Protein AF-A0A7J0E981-F1 (afdb_monomer_lite)

Foldseek 3Di:
DPPVVVLVVVVVVLLVQCPPPDPVSNLVSLQCLLVSCQVDVVCCLVPPVVSNVVSLLVLCVVPVRNVSSVVSVVSNCVSHPPSCVVVVVSVVVSVVVVDDPPDPDD

pLDDT: mean 93.35, std 9.32, range [51.28, 98.5]

Structure (mmCIF, N/CA/C/O backbone):
data_AF-A0A7J0E981-F1
#
_entry.id   AF-A0A7J0E981-F1
#
loop_
_atom_site.group_PDB
_atom_site.id
_atom_site.type_symbol
_atom_site.label_atom_id
_atom_site.label_alt_id
_atom_site.label_comp_id
_atom_site.label_asym_id
_atom_site.label_entity_id
_atom_site.label_seq_id
_atom_site.pdbx_PDB_ins_code
_atom_site.Cartn_x
_atom_site.Cartn_y
_atom_site.Cartn_z
_atom_site.occupancy
_atom_site.B_iso_or_equiv
_atom_site.auth_seq_id
_atom_site.auth_comp_id
_atom_site.auth_asym_id
_atom_site.auth_atom_id
_atom_site.pdbx_PDB_model_num
ATOM 1 N N . MET A 1 1 ? 8.311 2.972 -27.719 1.00 51.28 1 MET A N 1
ATOM 2 C CA . MET A 1 1 ? 8.526 3.293 -26.289 1.00 51.28 1 MET A CA 1
ATOM 3 C C . MET A 1 1 ? 8.815 1.990 -25.566 1.00 51.28 1 MET A C 1
ATOM 5 O O . MET A 1 1 ? 8.023 1.071 -25.719 1.00 51.28 1 MET A O 1
ATOM 9 N N . SER A 1 2 ? 9.948 1.875 -24.866 1.00 65.31 2 SER A N 1
ATOM 10 C CA . SER A 1 2 ? 10.271 0.673 -24.077 1.00 65.31 2 SER A CA 1
ATOM 11 C C . SER A 1 2 ? 9.187 0.428 -23.017 1.00 65.31 2 SER A C 1
ATOM 13 O O . SER A 1 2 ? 8.684 1.392 -22.435 1.00 65.31 2 SER A O 1
ATOM 15 N N . HIS A 1 3 ? 8.832 -0.838 -22.768 1.00 65.12 3 HIS A N 1
ATOM 16 C CA . HIS A 1 3 ? 7.862 -1.250 -21.741 1.00 65.12 3 HIS A CA 1
ATOM 17 C C . HIS A 1 3 ? 8.161 -0.637 -20.358 1.00 65.12 3 HIS A C 1
ATOM 19 O O . HIS A 1 3 ? 7.235 -0.315 -19.614 1.00 65.12 3 HIS A O 1
ATOM 25 N N . ASP A 1 4 ? 9.436 -0.378 -20.057 1.00 77.75 4 ASP A N 1
ATOM 26 C CA . ASP A 1 4 ? 9.876 0.259 -18.812 1.00 77.75 4 ASP A CA 1
ATOM 27 C C . ASP A 1 4 ? 9.385 1.701 -18.648 1.00 77.75 4 ASP A C 1
ATOM 29 O O . ASP A 1 4 ? 8.972 2.094 -17.558 1.00 77.75 4 ASP A O 1
ATOM 33 N N . ALA A 1 5 ? 9.388 2.495 -19.723 1.00 88.75 5 ALA A N 1
ATOM 34 C CA . ALA A 1 5 ? 8.981 3.898 -19.653 1.00 88.75 5 ALA A CA 1
ATOM 35 C C . ALA A 1 5 ? 7.486 4.028 -19.340 1.00 88.75 5 ALA A C 1
ATOM 37 O O . ALA A 1 5 ? 7.082 4.891 -18.563 1.00 88.75 5 ALA A O 1
ATOM 38 N N . ARG A 1 6 ? 6.668 3.131 -19.910 1.00 91.56 6 ARG A N 1
ATOM 39 C CA . ARG A 1 6 ? 5.226 3.111 -19.653 1.00 91.56 6 ARG A CA 1
ATOM 40 C C . ARG A 1 6 ? 4.914 2.659 -18.231 1.00 91.56 6 ARG A C 1
ATOM 42 O O . ARG A 1 6 ? 4.022 3.223 -17.609 1.00 91.56 6 ARG A O 1
ATOM 49 N N . TYR A 1 7 ? 5.639 1.665 -17.717 1.00 94.50 7 TYR A N 1
ATOM 50 C CA . TYR A 1 7 ? 5.480 1.236 -16.331 1.00 94.50 7 TYR A CA 1
ATOM 51 C C . TYR A 1 7 ? 5.776 2.385 -15.363 1.00 94.50 7 TYR A C 1
ATOM 53 O O . TYR A 1 7 ? 4.933 2.697 -14.528 1.00 94.50 7 TYR A O 1
ATOM 61 N N . ILE A 1 8 ? 6.927 3.049 -15.520 1.00 95.19 8 ILE A N 1
ATOM 62 C CA . ILE A 1 8 ? 7.327 4.177 -14.666 1.00 95.19 8 ILE A CA 1
ATOM 63 C C . ILE A 1 8 ? 6.256 5.271 -14.688 1.00 95.19 8 ILE A C 1
ATOM 65 O O . ILE A 1 8 ? 5.813 5.699 -13.631 1.00 95.19 8 ILE A O 1
ATOM 69 N N . GLU A 1 9 ? 5.783 5.673 -15.871 1.00 96.00 9 GLU A N 1
ATOM 70 C CA . GLU A 1 9 ? 4.722 6.677 -16.009 1.00 96.00 9 GLU A CA 1
ATOM 71 C C . GLU A 1 9 ? 3.455 6.302 -15.223 1.00 96.00 9 GLU A C 1
ATOM 73 O O . GLU A 1 9 ? 2.906 7.131 -14.498 1.00 96.00 9 GLU A O 1
ATOM 78 N N . VAL A 1 10 ? 3.010 5.044 -15.321 1.00 95.75 10 VAL A N 1
ATOM 79 C CA . VAL A 1 10 ? 1.834 4.554 -14.589 1.00 95.75 10 VAL A CA 1
ATOM 80 C C . VAL A 1 10 ? 2.066 4.599 -13.080 1.00 95.75 10 VAL A C 1
ATOM 82 O O . VAL A 1 10 ? 1.195 5.079 -12.354 1.00 95.75 10 VAL A O 1
ATOM 85 N N . VAL A 1 11 ? 3.225 4.137 -12.599 1.00 97.19 11 VAL A N 1
ATOM 86 C CA . VAL A 1 11 ? 3.541 4.168 -11.163 1.00 97.19 11 VAL A CA 1
ATOM 87 C C . VAL A 1 11 ? 3.585 5.605 -10.655 1.00 97.19 11 VAL A C 1
ATOM 89 O O . VAL A 1 11 ? 2.934 5.913 -9.663 1.00 97.19 11 VAL A O 1
ATOM 92 N N . GLU A 1 12 ? 4.261 6.506 -11.364 1.00 96.50 12 GLU A N 1
ATOM 93 C CA . GLU A 1 12 ? 4.357 7.924 -11.003 1.00 96.50 12 GLU A CA 1
ATOM 94 C C . GLU A 1 12 ? 2.984 8.601 -10.919 1.00 96.50 12 GLU A C 1
ATOM 96 O O . GLU A 1 12 ? 2.725 9.370 -9.993 1.00 96.50 12 GLU A O 1
ATOM 101 N N . ILE A 1 13 ? 2.069 8.299 -11.846 1.00 97.06 13 ILE A N 1
ATOM 102 C CA . ILE A 1 13 ? 0.689 8.795 -11.771 1.00 97.06 13 ILE A CA 1
ATOM 103 C C . ILE A 1 13 ? 0.019 8.275 -10.501 1.00 97.06 13 ILE A C 1
ATOM 105 O O . ILE A 1 13 ? -0.532 9.067 -9.744 1.00 97.06 13 ILE A O 1
ATOM 109 N N . VAL A 1 14 ? 0.087 6.970 -10.237 1.00 97.81 14 VAL A N 1
ATOM 110 C CA . VAL A 1 14 ? -0.544 6.351 -9.061 1.00 97.81 14 VAL A CA 1
ATOM 111 C C . VAL A 1 14 ? -0.001 6.940 -7.757 1.00 97.81 14 VAL A C 1
ATOM 113 O O . VAL A 1 14 ? -0.785 7.279 -6.868 1.00 97.81 14 VAL A O 1
ATOM 116 N N . LEU A 1 15 ? 1.316 7.143 -7.659 1.00 97.62 15 LEU A N 1
ATOM 117 C CA . 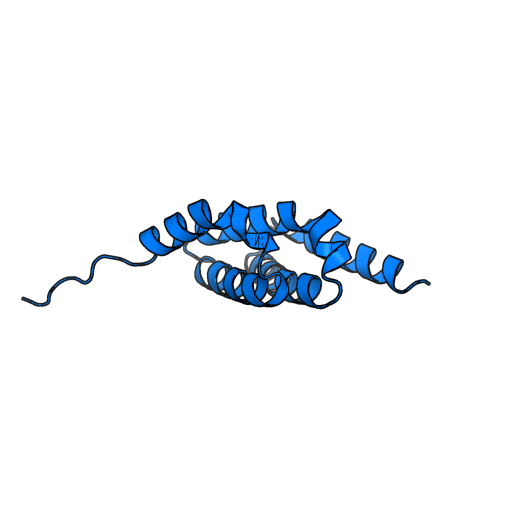LEU A 1 15 ? 1.960 7.695 -6.466 1.00 97.62 15 LEU A CA 1
ATOM 118 C C . LEU A 1 15 ? 1.518 9.135 -6.161 1.00 97.62 15 LEU A C 1
ATOM 120 O O . LEU A 1 15 ? 1.366 9.489 -4.993 1.00 97.62 15 LEU A O 1
ATOM 124 N N . ARG A 1 16 ? 1.213 9.953 -7.179 1.00 97.75 16 ARG A N 1
ATOM 125 C CA . ARG A 1 16 ? 0.679 11.319 -6.982 1.00 97.75 16 ARG A CA 1
ATOM 126 C C . ARG A 1 16 ? -0.681 11.351 -6.282 1.00 97.75 16 ARG A C 1
ATOM 128 O O . ARG A 1 16 ? -1.051 12.386 -5.734 1.00 97.75 16 ARG A O 1
ATOM 135 N N . TYR A 1 17 ? -1.430 10.249 -6.307 1.00 97.94 17 TYR A N 1
ATOM 136 C CA . TYR A 1 17 ? -2.784 10.171 -5.757 1.00 97.94 17 TYR A CA 1
ATOM 137 C C . TYR A 1 17 ? -2.877 9.407 -4.426 1.00 97.94 17 TYR A C 1
ATOM 139 O O . TYR A 1 17 ? -3.989 9.237 -3.921 1.00 97.94 17 TYR A O 1
ATOM 147 N N . LEU A 1 18 ? -1.754 8.987 -3.822 1.00 97.12 18 LEU A N 1
ATOM 148 C CA . LEU A 1 18 ? -1.748 8.275 -2.530 1.00 97.12 18 LEU A CA 1
ATOM 149 C C . LEU A 1 18 ? -2.512 9.039 -1.437 1.00 97.12 18 LEU A C 1
ATOM 151 O O . LEU A 1 18 ? -3.348 8.468 -0.741 1.00 97.12 18 LEU A O 1
ATOM 155 N N . GLU A 1 19 ? -2.295 10.352 -1.354 1.00 94.88 19 GLU A N 1
ATOM 156 C CA . GLU A 1 19 ? -2.898 11.232 -0.344 1.00 94.88 19 GLU A CA 1
ATOM 157 C C . GLU A 1 19 ? -4.015 12.119 -0.917 1.00 94.88 19 GLU A C 1
ATOM 159 O O . GLU A 1 19 ? -4.287 13.220 -0.432 1.00 94.88 19 GLU A O 1
ATOM 164 N N . HIS A 1 20 ? -4.685 11.664 -1.980 1.00 97.75 20 HIS A N 1
ATOM 165 C CA . HIS A 1 20 ? -5.767 12.434 -2.586 1.00 97.75 20 HIS A CA 1
ATOM 166 C C . HIS A 1 20 ? -6.890 12.713 -1.574 1.00 97.75 20 HIS A C 1
ATOM 168 O O . HIS A 1 20 ? -7.209 11.865 -0.747 1.00 97.75 20 HIS A O 1
ATOM 174 N N . ARG A 1 21 ? -7.537 13.885 -1.638 1.00 96.00 21 ARG A N 1
ATOM 175 C CA . ARG A 1 21 ? -8.581 14.279 -0.665 1.00 96.00 21 ARG A CA 1
ATOM 176 C C . ARG A 1 21 ? -9.820 13.385 -0.721 1.00 96.00 21 ARG A C 1
ATOM 178 O O . ARG A 1 21 ? -10.404 13.069 0.316 1.00 96.00 21 ARG A O 1
ATOM 185 N N . ASP A 1 22 ? -10.195 12.959 -1.922 1.00 97.62 22 ASP A N 1
ATOM 186 C CA . ASP A 1 22 ? -11.309 12.036 -2.135 1.00 97.62 22 ASP A CA 1
ATOM 187 C C . ASP A 1 22 ? -10.942 10.614 -1.684 1.00 97.62 22 ASP A C 1
ATOM 189 O O . ASP A 1 22 ? -9.972 10.019 -2.162 1.00 97.62 22 ASP A O 1
ATOM 193 N N . ARG A 1 23 ? -11.752 10.059 -0.778 1.00 96.88 23 ARG A N 1
ATOM 194 C CA . ARG A 1 23 ? -11.580 8.708 -0.236 1.00 96.88 23 ARG A CA 1
ATOM 195 C C . ARG A 1 23 ? -11.673 7.624 -1.308 1.00 96.88 23 ARG A C 1
ATOM 197 O O . ARG A 1 23 ? -10.910 6.669 -1.251 1.00 96.88 23 ARG A O 1
ATOM 204 N N . LEU A 1 24 ? -12.594 7.728 -2.265 1.00 97.62 24 LEU A N 1
ATOM 205 C CA . LEU A 1 24 ? -12.760 6.710 -3.309 1.00 97.62 24 LEU A CA 1
ATOM 206 C C . LEU A 1 24 ? -11.529 6.639 -4.212 1.00 97.62 24 LEU A C 1
ATOM 208 O O . LEU A 1 24 ? -11.127 5.547 -4.619 1.00 97.62 24 LEU A O 1
ATOM 212 N N . VAL A 1 25 ? -10.887 7.785 -4.454 1.00 98.00 25 VAL A N 1
ATOM 213 C CA . VAL A 1 25 ? -9.598 7.829 -5.150 1.00 98.00 25 VAL A CA 1
ATOM 214 C C . VAL A 1 25 ? -8.544 7.087 -4.330 1.00 98.00 25 VAL A C 1
ATOM 216 O O . VAL A 1 25 ? -7.937 6.160 -4.854 1.00 98.00 25 VAL A O 1
ATOM 219 N N . ARG A 1 26 ? -8.386 7.383 -3.03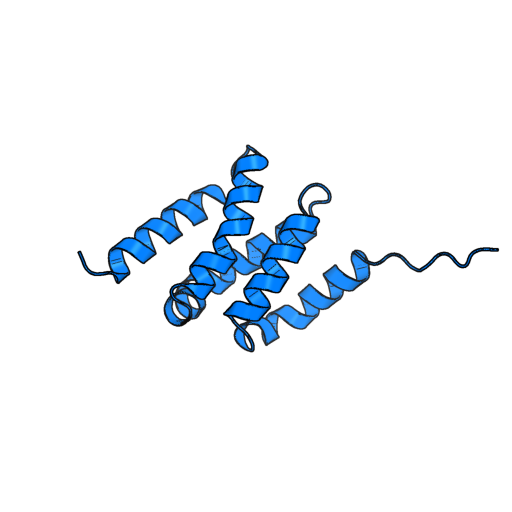2 1.00 97.75 26 ARG A N 1
ATOM 220 C CA . ARG A 1 26 ? -7.411 6.675 -2.174 1.00 97.75 26 ARG A CA 1
ATOM 221 C C . ARG A 1 26 ? -7.644 5.166 -2.093 1.00 97.75 26 ARG A C 1
ATOM 223 O O . ARG A 1 26 ? -6.683 4.398 -2.140 1.00 97.75 26 ARG A O 1
ATOM 230 N N . LEU A 1 27 ? -8.901 4.726 -2.011 1.00 98.19 27 LEU A N 1
ATOM 231 C CA . LEU A 1 27 ? -9.255 3.301 -2.027 1.00 98.19 27 LEU A CA 1
ATOM 232 C C . LEU A 1 27 ? -8.846 2.648 -3.353 1.00 98.19 27 LEU A C 1
ATOM 234 O O . LEU A 1 27 ? -8.246 1.574 -3.359 1.00 98.19 27 LEU A O 1
ATOM 238 N N . SER A 1 28 ? -9.113 3.330 -4.470 1.00 98.00 28 SER A N 1
ATOM 239 C CA . SER A 1 28 ? -8.727 2.863 -5.804 1.00 98.00 28 SER A CA 1
ATOM 240 C C . SER A 1 28 ? -7.208 2.762 -5.933 1.00 98.00 28 SER A C 1
ATOM 242 O O . SER A 1 28 ? -6.702 1.720 -6.341 1.00 98.00 28 SER A O 1
ATOM 244 N N . ILE A 1 29 ? -6.472 3.790 -5.504 1.00 98.12 29 ILE A N 1
ATOM 245 C CA . ILE A 1 29 ? -5.004 3.803 -5.510 1.00 98.12 29 ILE A CA 1
ATOM 246 C C . ILE A 1 29 ? -4.435 2.675 -4.650 1.00 98.12 29 ILE A C 1
ATOM 248 O O . ILE A 1 29 ? -3.604 1.911 -5.132 1.00 98.12 29 ILE A O 1
ATOM 252 N N . THR A 1 30 ? -4.938 2.497 -3.426 1.00 98.50 30 THR A N 1
ATOM 253 C CA . THR A 1 30 ? -4.515 1.412 -2.524 1.00 98.50 30 THR A CA 1
ATOM 254 C C . THR A 1 30 ? -4.699 0.034 -3.168 1.00 98.50 30 THR A C 1
ATOM 256 O O . THR A 1 30 ? -3.815 -0.810 -3.056 1.00 98.50 30 THR A O 1
ATOM 259 N N . SER A 1 31 ? -5.791 -0.178 -3.913 1.00 98.00 31 SER A N 1
ATOM 260 C CA . SER A 1 31 ? -6.044 -1.436 -4.638 1.00 98.00 31 SER A CA 1
ATOM 261 C C . SER A 1 31 ? -5.162 -1.652 -5.878 1.00 98.00 31 SER A C 1
ATOM 263 O O . SER A 1 31 ? -5.051 -2.773 -6.374 1.00 98.00 31 SER A O 1
ATOM 265 N N . LEU A 1 32 ? -4.546 -0.592 -6.413 1.00 98.19 32 LEU A N 1
ATOM 266 C CA . LEU A 1 32 ? -3.665 -0.676 -7.579 1.00 98.19 32 LEU A CA 1
ATOM 267 C C . LEU A 1 32 ? -2.229 -1.040 -7.199 1.00 98.19 32 LEU A C 1
ATOM 269 O O . LEU A 1 32 ? -1.555 -1.690 -7.997 1.00 98.19 32 LEU A O 1
ATOM 273 N N . LEU A 1 33 ? -1.764 -0.671 -5.999 1.00 98.19 33 LEU A N 1
ATOM 274 C CA . LEU A 1 33 ? -0.372 -0.902 -5.588 1.00 98.19 33 LEU A CA 1
ATOM 275 C C . LEU A 1 33 ? 0.056 -2.376 -5.717 1.00 98.19 33 LEU A C 1
ATOM 277 O O . LEU A 1 33 ? 1.099 -2.622 -6.327 1.00 98.19 33 LEU A O 1
ATOM 281 N N . PRO A 1 34 ? -0.724 -3.369 -5.241 1.00 98.25 34 PRO A N 1
ATOM 282 C CA . PRO A 1 34 ? -0.325 -4.771 -5.355 1.00 98.25 34 PRO A CA 1
ATOM 283 C C . PRO A 1 34 ? -0.289 -5.259 -6.807 1.00 98.25 34 PRO A C 1
ATOM 285 O O . PRO A 1 34 ? 0.548 -6.084 -7.166 1.00 98.25 34 PRO A O 1
ATOM 288 N N . ARG A 1 35 ? -1.151 -4.714 -7.677 1.00 97.38 35 ARG A N 1
ATOM 289 C CA . ARG A 1 35 ? -1.178 -5.054 -9.110 1.00 97.38 35 ARG A CA 1
ATOM 290 C C . ARG A 1 35 ? 0.078 -4.566 -9.820 1.00 97.38 35 ARG A C 1
ATOM 292 O O . ARG A 1 35 ? 0.629 -5.282 -10.649 1.00 97.38 35 ARG A O 1
ATOM 299 N N . ILE A 1 36 ? 0.547 -3.370 -9.469 1.00 96.62 36 ILE A N 1
ATOM 300 C CA . ILE A 1 36 ? 1.794 -2.798 -9.989 1.00 96.62 36 ILE A CA 1
ATOM 301 C C . ILE A 1 36 ? 2.993 -3.620 -9.500 1.00 96.62 36 ILE A C 1
ATOM 303 O O . ILE A 1 36 ? 3.856 -3.977 -10.301 1.00 96.62 36 ILE A O 1
ATOM 307 N N . ALA A 1 37 ? 3.001 -3.988 -8.215 1.00 97.75 37 ALA A N 1
ATOM 308 C CA . ALA A 1 37 ? 4.018 -4.860 -7.634 1.00 97.75 37 ALA A CA 1
ATOM 309 C C . ALA A 1 37 ? 4.069 -6.238 -8.311 1.00 97.75 37 ALA A C 1
ATOM 311 O O . ALA A 1 37 ? 5.151 -6.759 -8.563 1.00 97.75 37 ALA A O 1
ATOM 312 N N . HIS A 1 38 ? 2.913 -6.812 -8.648 1.00 96.69 38 HIS A N 1
ATOM 313 C CA . HIS A 1 38 ? 2.836 -8.076 -9.375 1.00 96.69 38 HIS A CA 1
ATOM 314 C C . HIS A 1 38 ? 3.321 -7.948 -10.825 1.00 96.69 38 HIS A C 1
ATOM 316 O O . HIS A 1 38 ? 3.987 -8.843 -11.336 1.00 96.69 38 HIS A O 1
ATOM 322 N N . PHE A 1 39 ? 3.002 -6.833 -11.486 1.00 95.81 39 PHE A N 1
ATOM 323 C CA . PHE A 1 39 ? 3.306 -6.629 -12.900 1.00 95.81 39 PHE A CA 1
ATOM 324 C C . PHE A 1 39 ? 4.811 -6.542 -13.187 1.00 95.81 39 PHE A C 1
ATOM 326 O O . PHE A 1 39 ? 5.276 -7.111 -14.173 1.00 95.81 39 PHE A O 1
ATOM 333 N N . LEU A 1 40 ? 5.578 -5.836 -12.348 1.00 95.62 40 LEU A N 1
ATOM 334 C CA . LEU A 1 40 ? 7.025 -5.693 -12.531 1.00 95.62 40 LEU A CA 1
ATOM 335 C C . LEU A 1 40 ? 7.756 -5.660 -11.184 1.00 95.62 40 LEU A C 1
ATOM 337 O O . LEU A 1 40 ? 8.287 -4.632 -10.752 1.00 95.62 40 LEU A O 1
ATOM 341 N N . ARG A 1 41 ? 7.771 -6.824 -10.529 1.00 95.69 41 ARG A N 1
ATOM 342 C CA . ARG A 1 41 ? 8.260 -7.020 -9.161 1.00 95.69 41 ARG A CA 1
ATOM 343 C C . ARG A 1 41 ? 9.638 -6.435 -8.898 1.00 95.69 41 ARG A C 1
ATOM 345 O O . ARG A 1 41 ? 9.762 -5.627 -7.987 1.00 95.69 41 ARG A O 1
ATOM 352 N N . ASP A 1 42 ? 10.654 -6.811 -9.667 1.00 95.19 42 ASP A N 1
ATOM 353 C CA . ASP A 1 42 ? 12.036 -6.424 -9.351 1.00 95.19 42 ASP A CA 1
ATOM 354 C C . ASP A 1 42 ? 12.195 -4.900 -9.359 1.00 95.19 42 ASP A C 1
ATOM 356 O O . ASP A 1 42 ? 12.707 -4.302 -8.413 1.00 95.19 42 ASP A O 1
ATOM 360 N N . ARG A 1 43 ? 11.626 -4.237 -10.376 1.00 95.50 43 ARG A N 1
ATOM 361 C CA . ARG A 1 43 ? 11.613 -2.772 -10.454 1.00 95.50 43 ARG A CA 1
ATOM 362 C C . ARG A 1 43 ? 10.801 -2.155 -9.315 1.00 95.50 43 ARG A C 1
ATOM 364 O O . ARG A 1 43 ? 11.205 -1.116 -8.790 1.00 95.50 43 ARG A O 1
ATOM 371 N N . PHE A 1 44 ? 9.669 -2.758 -8.948 1.00 97.44 44 PHE A N 1
ATOM 372 C CA . PHE A 1 44 ? 8.856 -2.318 -7.817 1.00 97.44 44 PHE A CA 1
ATOM 373 C C . PHE A 1 44 ? 9.629 -2.366 -6.501 1.00 97.44 44 PHE A C 1
ATOM 375 O O . PHE A 1 44 ? 9.672 -1.368 -5.784 1.00 97.44 44 PHE A O 1
ATOM 382 N N . VAL A 1 45 ? 10.272 -3.496 -6.216 1.00 97.31 45 VAL A N 1
ATOM 383 C CA . VAL A 1 45 ? 11.049 -3.723 -4.995 1.00 97.31 45 VAL A CA 1
ATOM 384 C C . VAL A 1 45 ? 12.156 -2.685 -4.864 1.00 97.31 45 VAL A C 1
ATOM 386 O O . VAL A 1 45 ? 12.256 -2.027 -3.832 1.00 97.31 45 VAL A O 1
ATOM 389 N N . THR A 1 46 ? 12.928 -2.471 -5.932 1.00 96.81 46 THR A N 1
ATOM 390 C CA . THR A 1 46 ? 14.061 -1.540 -5.907 1.00 96.81 46 THR A CA 1
ATOM 391 C C . THR A 1 46 ? 13.642 -0.077 -5.738 1.00 96.81 46 THR A C 1
ATOM 393 O O . THR A 1 46 ? 14.344 0.670 -5.064 1.00 96.81 46 THR A O 1
ATOM 396 N N . ASN A 1 47 ? 12.527 0.355 -6.342 1.00 96.94 47 ASN A N 1
ATOM 397 C CA . ASN A 1 47 ? 12.237 1.791 -6.490 1.00 96.94 47 ASN A CA 1
ATOM 398 C C . ASN A 1 47 ? 11.002 2.281 -5.722 1.00 96.94 47 ASN A C 1
ATOM 400 O O . ASN A 1 47 ? 10.923 3.458 -5.381 1.00 96.94 47 ASN A O 1
ATOM 404 N N . TYR A 1 48 ? 10.027 1.409 -5.458 1.00 98.00 48 TYR A N 1
ATOM 405 C CA . TYR A 1 48 ? 8.678 1.822 -5.050 1.00 98.00 48 TYR A CA 1
ATOM 406 C C . TYR A 1 48 ? 8.155 1.109 -3.798 1.00 98.00 48 TYR A C 1
ATOM 408 O O . TYR A 1 48 ? 7.175 1.564 -3.204 1.00 98.00 48 TYR A O 1
ATOM 416 N N . LEU A 1 49 ? 8.814 0.036 -3.348 1.00 97.88 49 LEU A N 1
ATOM 417 C CA . LEU A 1 49 ? 8.381 -0.746 -2.190 1.00 97.88 49 LEU A CA 1
ATOM 418 C C . LEU A 1 49 ? 8.194 0.110 -0.943 1.00 97.88 49 LEU A C 1
ATOM 420 O O . LEU A 1 49 ? 7.137 0.057 -0.316 1.00 97.88 49 LEU A O 1
ATOM 424 N N . LYS A 1 50 ? 9.203 0.920 -0.607 1.00 97.81 50 LYS A N 1
ATOM 425 C CA . LYS A 1 50 ? 9.196 1.701 0.630 1.00 97.81 50 LYS A CA 1
ATOM 426 C C . LYS A 1 50 ? 7.995 2.644 0.698 1.00 97.81 50 LYS A C 1
ATOM 428 O O . LYS A 1 50 ? 7.237 2.582 1.659 1.00 97.81 50 LYS A O 1
ATOM 433 N N . ILE A 1 51 ? 7.799 3.473 -0.329 1.00 98.12 51 ILE A N 1
ATOM 434 C CA . ILE A 1 51 ? 6.700 4.450 -0.363 1.00 98.12 51 ILE A CA 1
ATOM 435 C C . ILE A 1 51 ? 5.327 3.764 -0.350 1.00 98.12 51 ILE A C 1
ATOM 437 O O . ILE A 1 51 ? 4.420 4.212 0.348 1.00 98.12 51 ILE A O 1
ATOM 441 N N . CYS A 1 52 ? 5.177 2.639 -1.054 1.00 98.31 52 CYS A N 1
ATOM 442 C CA . CYS A 1 52 ? 3.915 1.906 -1.085 1.00 98.31 52 CYS A CA 1
ATOM 443 C C . CYS A 1 52 ? 3.604 1.226 0.254 1.00 98.31 52 CYS A C 1
ATOM 445 O O . CYS A 1 52 ? 2.456 1.244 0.695 1.00 98.31 52 CYS A O 1
ATOM 447 N N . MET A 1 53 ? 4.607 0.648 0.919 1.00 98.19 53 MET A N 1
ATOM 448 C CA . MET A 1 53 ? 4.430 0.058 2.245 1.00 98.19 53 MET A CA 1
ATOM 449 C C . MET A 1 53 ? 4.152 1.121 3.308 1.00 98.19 53 MET A C 1
ATOM 451 O O . MET A 1 53 ? 3.249 0.923 4.117 1.00 98.19 53 MET A O 1
ATOM 455 N N . ASP A 1 54 ? 4.843 2.263 3.277 1.00 98.00 54 ASP A N 1
ATOM 456 C CA . ASP A 1 54 ? 4.581 3.387 4.188 1.00 98.00 54 ASP A CA 1
ATOM 457 C C . ASP A 1 54 ? 3.122 3.879 4.049 1.00 98.00 54 ASP A C 1
ATOM 459 O O . ASP A 1 54 ? 2.430 4.099 5.053 1.00 98.00 54 ASP A O 1
ATOM 463 N N . HIS A 1 55 ? 2.611 3.956 2.812 1.00 98.12 55 HIS A N 1
ATOM 464 C CA . HIS A 1 55 ? 1.202 4.253 2.536 1.00 98.12 55 HIS A CA 1
ATOM 465 C C . HIS A 1 55 ? 0.261 3.183 3.100 1.00 98.12 55 HIS A C 1
ATOM 467 O O . HIS A 1 55 ? -0.641 3.508 3.871 1.00 98.12 55 HIS A O 1
ATOM 473 N N . ILE A 1 56 ? 0.478 1.900 2.784 1.00 98.25 56 ILE A N 1
ATOM 474 C CA . ILE A 1 56 ? -0.380 0.801 3.264 1.00 98.25 56 ILE A CA 1
ATOM 475 C C . ILE A 1 56 ? -0.436 0.784 4.796 1.00 98.25 56 ILE A C 1
ATOM 477 O O . ILE A 1 56 ? -1.522 0.709 5.367 1.00 98.25 56 ILE A O 1
ATOM 481 N N . LEU A 1 57 ? 0.704 0.919 5.477 1.00 97.62 57 LEU A N 1
ATOM 482 C CA . LEU A 1 57 ? 0.769 0.957 6.941 1.00 97.62 57 LEU A CA 1
ATOM 483 C C . LEU A 1 57 ? 0.023 2.165 7.531 1.00 97.62 57 LEU A C 1
ATOM 485 O O . LEU A 1 57 ? -0.559 2.066 8.612 1.00 97.62 57 LEU A O 1
ATOM 489 N N . THR A 1 58 ? -0.013 3.291 6.818 1.00 96.75 58 THR A N 1
ATOM 490 C CA . THR A 1 58 ? -0.834 4.452 7.190 1.00 96.75 58 THR A CA 1
ATOM 491 C C . THR A 1 58 ? -2.323 4.151 7.017 1.00 96.75 58 THR A C 1
ATOM 493 O O . THR A 1 58 ? -3.108 4.397 7.934 1.00 96.75 58 THR A O 1
ATOM 496 N N . VAL A 1 59 ? -2.717 3.525 5.904 1.00 97.38 59 VAL A N 1
ATOM 497 C CA . VAL A 1 59 ? -4.104 3.097 5.649 1.00 97.38 59 VAL A CA 1
ATOM 498 C C . VAL A 1 59 ? -4.608 2.127 6.727 1.00 97.38 59 VAL A C 1
ATOM 500 O O . VAL A 1 59 ? -5.760 2.234 7.149 1.00 97.38 59 VAL A O 1
ATOM 503 N N . LEU A 1 60 ? -3.760 1.229 7.247 1.00 97.12 60 LEU A N 1
ATOM 504 C CA . LEU A 1 60 ? -4.130 0.310 8.339 1.00 97.12 60 LEU A CA 1
ATOM 505 C C . LEU A 1 60 ? -4.564 1.030 9.623 1.00 97.12 60 LEU A C 1
ATOM 507 O O . LEU A 1 60 ? -5.372 0.498 10.389 1.00 97.12 60 LEU A O 1
ATOM 511 N N . LYS A 1 61 ? -4.059 2.243 9.860 1.00 94.88 61 LYS A N 1
ATOM 512 C CA . LYS A 1 61 ? -4.420 3.065 11.023 1.00 94.88 61 LYS A CA 1
ATOM 513 C C . LYS A 1 61 ? -5.735 3.818 10.817 1.00 94.88 61 LYS A C 1
ATOM 515 O O . LYS A 1 61 ? -6.359 4.209 11.800 1.00 94.88 61 LYS A O 1
ATOM 520 N N . THR A 1 62 ? -6.184 3.993 9.575 1.00 95.00 62 THR A N 1
ATOM 521 C CA . THR A 1 62 ? -7.384 4.764 9.221 1.00 95.00 62 THR A CA 1
ATOM 522 C C . THR A 1 62 ? -8.636 3.887 9.306 1.00 95.00 62 THR A C 1
ATOM 524 O O . THR A 1 62 ? -8.848 3.059 8.421 1.00 95.00 62 THR A O 1
ATOM 527 N N . PRO A 1 63 ? -9.539 4.059 10.295 1.00 94.00 63 PRO A N 1
ATOM 528 C CA . PRO A 1 63 ? -10.640 3.113 10.514 1.00 94.00 63 PRO A CA 1
ATOM 529 C C . PRO A 1 63 ? -11.556 2.918 9.300 1.00 94.00 63 PRO A C 1
ATOM 531 O O . PRO A 1 63 ? -11.991 1.800 9.034 1.00 94.00 63 PRO A O 1
ATOM 534 N N . ALA A 1 64 ? -11.807 3.988 8.541 1.00 95.19 64 ALA A N 1
ATOM 535 C CA . ALA A 1 64 ? -12.658 3.963 7.353 1.00 95.19 64 ALA A CA 1
ATOM 536 C C . ALA A 1 64 ? -12.022 3.262 6.136 1.00 95.19 64 ALA A C 1
ATOM 538 O O . ALA A 1 64 ? -12.736 2.925 5.196 1.00 95.19 64 ALA A O 1
ATOM 539 N N . GLU A 1 65 ? -10.703 3.057 6.134 1.00 96.75 65 GLU A N 1
ATOM 540 C CA . GLU A 1 65 ? -9.953 2.496 4.999 1.00 96.75 65 GLU A CA 1
ATOM 541 C C . GLU A 1 65 ? -9.192 1.215 5.370 1.00 96.75 65 GLU A C 1
ATOM 543 O O . GLU A 1 65 ? -8.746 0.483 4.488 1.00 96.75 65 GLU A O 1
ATOM 548 N N . ARG A 1 66 ? -9.107 0.890 6.663 1.00 96.06 66 ARG A N 1
ATOM 549 C CA . ARG A 1 66 ? -8.328 -0.220 7.224 1.00 96.06 66 ARG A CA 1
ATOM 550 C C . ARG A 1 66 ? -8.576 -1.559 6.535 1.00 96.06 66 ARG A C 1
ATOM 552 O O . ARG A 1 66 ? -7.633 -2.311 6.320 1.00 96.06 66 ARG A O 1
ATOM 559 N N . VAL A 1 67 ? -9.823 -1.851 6.159 1.00 96.31 67 VAL A N 1
ATOM 560 C CA . VAL A 1 67 ? -10.166 -3.080 5.422 1.00 96.31 67 VAL A CA 1
ATOM 561 C C . VAL A 1 67 ? -9.421 -3.139 4.086 1.00 96.31 67 VAL A C 1
ATOM 563 O O . VAL A 1 67 ? -8.796 -4.150 3.786 1.00 96.31 67 VAL A O 1
ATOM 566 N N . SER A 1 68 ? -9.421 -2.044 3.319 1.00 97.75 68 SER A N 1
ATOM 567 C CA . SER A 1 68 ? -8.688 -1.972 2.048 1.00 97.75 68 SER A CA 1
ATOM 568 C C . SER A 1 68 ? -7.175 -2.075 2.245 1.00 97.75 68 SER A C 1
ATOM 570 O O . SER A 1 68 ? -6.507 -2.740 1.459 1.00 97.75 68 SER A O 1
ATOM 572 N N . GLY A 1 69 ? -6.648 -1.502 3.333 1.00 98.00 69 GLY A N 1
ATOM 573 C CA . GLY A 1 69 ? -5.236 -1.623 3.689 1.00 98.00 69 GLY A CA 1
ATOM 574 C C . GLY A 1 69 ? -4.827 -3.070 3.962 1.00 98.00 69 GLY A C 1
ATOM 575 O O . GLY A 1 69 ? -3.800 -3.513 3.460 1.00 98.00 69 GLY A O 1
ATOM 576 N N . PHE A 1 70 ? -5.642 -3.838 4.696 1.00 98.19 70 PHE A N 1
ATOM 577 C CA . PHE A 1 70 ? -5.353 -5.254 4.951 1.00 98.19 70 PHE A CA 1
ATOM 578 C C . PHE A 1 70 ? -5.459 -6.117 3.692 1.00 98.19 70 PHE A C 1
ATOM 580 O O . PHE A 1 70 ? -4.644 -7.022 3.519 1.00 98.19 70 PHE A O 1
ATOM 587 N N . VAL A 1 71 ? -6.411 -5.826 2.799 1.00 98.38 71 VAL A N 1
ATOM 588 C CA . VAL A 1 71 ? -6.504 -6.504 1.495 1.00 98.38 71 VAL A CA 1
ATOM 589 C C . VAL A 1 71 ? -5.244 -6.238 0.671 1.00 98.38 71 VAL A C 1
ATOM 591 O O . VAL A 1 71 ? -4.576 -7.184 0.261 1.00 98.38 71 VAL A O 1
ATOM 594 N N . ALA A 1 72 ? -4.862 -4.968 0.507 1.00 98.50 72 ALA A N 1
ATOM 595 C CA . ALA A 1 72 ? -3.666 -4.603 -0.247 1.00 98.50 72 ALA A CA 1
ATOM 596 C C . ALA A 1 72 ? -2.384 -5.177 0.375 1.00 98.50 72 ALA A C 1
ATOM 598 O O . ALA A 1 72 ? -1.497 -5.621 -0.349 1.00 98.50 72 ALA A O 1
ATOM 599 N N . LEU A 1 73 ? -2.292 -5.226 1.708 1.00 98.19 73 LEU A N 1
ATOM 600 C CA . LEU A 1 73 ? -1.175 -5.859 2.408 1.00 98.19 73 LEU A CA 1
ATOM 601 C C . LEU A 1 73 ? -1.079 -7.362 2.102 1.00 98.19 73 LEU A C 1
ATOM 603 O O . LEU A 1 73 ? 0.016 -7.865 1.857 1.00 98.19 73 LEU A O 1
ATOM 607 N N . GLY A 1 74 ? -2.207 -8.077 2.113 1.00 97.62 74 GLY A N 1
ATOM 608 C CA . GLY A 1 74 ? -2.248 -9.502 1.781 1.00 97.62 74 GLY A CA 1
ATOM 609 C C . GLY A 1 74 ? -1.830 -9.770 0.334 1.00 97.62 74 GLY A C 1
ATOM 610 O O . GLY A 1 74 ? -1.012 -10.653 0.077 1.00 97.62 74 GLY A O 1
ATOM 611 N N . GLU A 1 75 ? -2.325 -8.964 -0.607 1.00 98.25 75 GLU A N 1
ATOM 612 C CA . GLU A 1 75 ? -1.929 -9.051 -2.016 1.00 98.25 75 GLU A CA 1
ATOM 613 C C . GLU A 1 75 ? -0.441 -8.705 -2.216 1.00 98.25 75 GLU A C 1
ATOM 615 O O . GLU A 1 75 ? 0.257 -9.403 -2.953 1.00 98.25 75 GLU A O 1
ATOM 620 N N 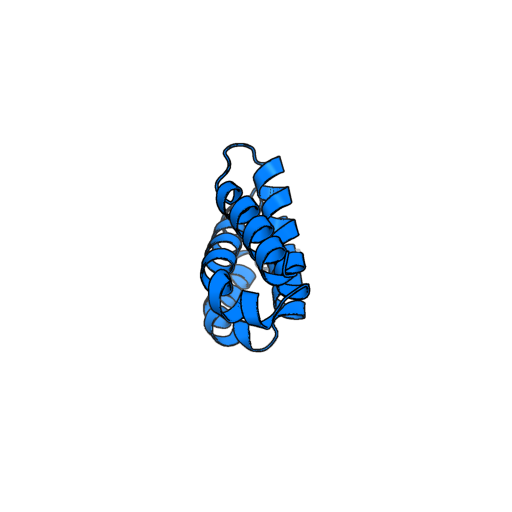. MET A 1 76 ? 0.081 -7.694 -1.508 1.00 97.75 76 MET A N 1
ATOM 621 C CA . MET A 1 76 ? 1.512 -7.364 -1.502 1.00 97.75 76 MET A CA 1
ATOM 622 C C . MET A 1 76 ? 2.364 -8.526 -1.001 1.00 97.75 76 MET A C 1
ATOM 624 O O . MET A 1 76 ? 3.390 -8.836 -1.60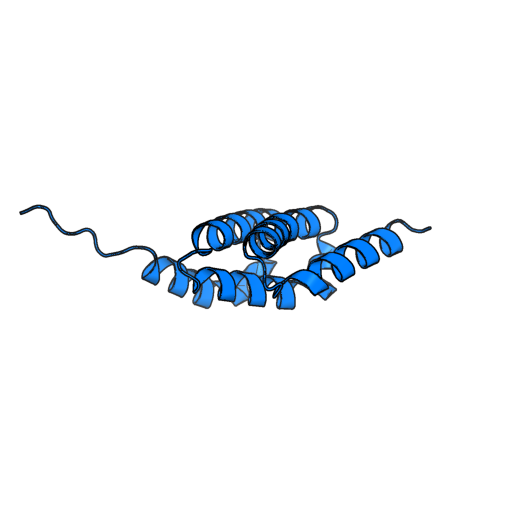5 1.00 97.75 76 MET A O 1
ATOM 628 N N . ALA A 1 77 ? 1.943 -9.201 0.071 1.00 96.69 77 ALA A N 1
ATOM 629 C CA . ALA A 1 77 ? 2.656 -10.364 0.589 1.00 96.69 77 ALA A CA 1
ATOM 630 C C . ALA A 1 77 ? 2.731 -11.494 -0.450 1.00 96.69 77 ALA A C 1
ATOM 632 O O . ALA A 1 77 ? 3.791 -12.098 -0.617 1.00 96.69 77 ALA A O 1
ATOM 633 N N . GLY A 1 78 ? 1.649 -11.722 -1.201 1.00 95.06 78 GLY A N 1
ATOM 634 C CA . GLY A 1 78 ? 1.628 -12.683 -2.306 1.00 95.06 78 GLY A CA 1
ATOM 635 C C . GLY A 1 78 ? 2.479 -12.270 -3.513 1.00 95.06 78 GLY A C 1
ATOM 636 O O . GLY A 1 78 ? 3.032 -13.129 -4.194 1.00 95.06 78 GLY A O 1
ATOM 637 N N . ALA A 1 79 ? 2.620 -10.970 -3.785 1.00 95.88 79 ALA A N 1
ATOM 638 C CA . ALA A 1 79 ? 3.444 -10.474 -4.889 1.00 95.88 79 ALA A CA 1
ATOM 639 C C . ALA A 1 79 ? 4.946 -10.470 -4.555 1.00 95.88 79 ALA A C 1
ATOM 641 O O . ALA A 1 79 ? 5.774 -10.746 -5.425 1.00 95.88 79 ALA A O 1
ATOM 642 N N . LEU A 1 80 ? 5.301 -10.162 -3.305 1.00 95.00 80 LEU A N 1
ATOM 643 C CA . LEU A 1 80 ? 6.658 -9.773 -2.915 1.00 95.00 80 LEU A CA 1
ATOM 644 C C . LEU A 1 80 ? 7.358 -10.748 -1.964 1.00 95.00 80 LEU A C 1
ATOM 646 O O . LEU A 1 80 ? 8.578 -10.695 -1.841 1.00 95.00 80 LEU A O 1
ATOM 650 N N . TYR A 1 81 ? 6.638 -11.680 -1.339 1.00 90.00 81 TYR A N 1
ATOM 651 C CA . TYR A 1 81 ? 7.212 -12.735 -0.497 1.00 90.00 81 TYR A CA 1
ATOM 652 C C . TYR A 1 81 ? 8.225 -12.182 0.536 1.00 90.00 81 TYR A C 1
ATOM 654 O O . TYR A 1 81 ? 7.866 -11.362 1.381 1.00 90.00 81 TYR A O 1
ATOM 662 N N . GLY A 1 82 ? 9.490 -12.621 0.471 1.00 92.00 82 GLY A N 1
ATOM 663 C CA . GLY A 1 82 ? 10.549 -12.297 1.434 1.00 92.00 82 GLY A CA 1
ATOM 664 C C . GLY A 1 82 ? 10.914 -10.814 1.542 1.00 92.00 82 GLY A C 1
ATOM 665 O O . GLY A 1 82 ? 11.490 -10.412 2.548 1.00 92.00 82 GLY A O 1
ATOM 666 N N . GLU A 1 83 ? 10.516 -9.980 0.583 1.00 96.44 83 GLU A N 1
ATOM 667 C CA . GLU A 1 83 ? 10.787 -8.535 0.625 1.00 96.44 83 GLU A CA 1
ATOM 668 C C . GLU A 1 83 ? 10.072 -7.835 1.793 1.00 96.44 83 GLU A C 1
ATOM 670 O O . GLU A 1 83 ? 10.465 -6.751 2.222 1.00 96.44 83 GLU A O 1
ATOM 675 N N . LEU A 1 84 ? 9.022 -8.456 2.350 1.00 95.81 84 LEU A N 1
ATOM 676 C CA . LEU A 1 84 ? 8.269 -7.888 3.469 1.00 95.81 84 LEU A CA 1
ATOM 677 C C . LEU A 1 84 ? 8.826 -8.249 4.853 1.00 95.81 84 LEU A C 1
ATOM 679 O O . LEU A 1 84 ? 8.279 -7.788 5.856 1.00 95.81 84 LEU A O 1
ATOM 683 N N . VAL A 1 85 ? 9.908 -9.033 4.943 1.00 96.06 85 VAL A N 1
ATOM 684 C CA . VAL A 1 85 ? 10.455 -9.516 6.228 1.00 96.06 85 VAL A CA 1
ATOM 685 C C . VAL A 1 85 ? 10.762 -8.364 7.191 1.00 96.06 85 VAL A C 1
ATOM 687 O O . VAL A 1 85 ? 10.421 -8.440 8.372 1.00 96.06 85 VAL A O 1
ATOM 690 N N . HIS A 1 86 ? 11.311 -7.255 6.690 1.00 94.62 86 HIS A N 1
ATOM 691 C CA . HIS A 1 86 ? 11.629 -6.076 7.505 1.00 94.62 86 HIS A CA 1
ATOM 692 C C . HIS A 1 86 ? 10.391 -5.340 8.047 1.00 94.62 86 HIS A C 1
ATOM 694 O O . HIS A 1 86 ? 10.491 -4.619 9.038 1.00 94.62 86 HIS A O 1
ATOM 700 N N . TYR A 1 87 ? 9.217 -5.548 7.447 1.00 96.62 87 TYR A N 1
ATOM 701 C CA . TYR A 1 87 ? 7.955 -4.941 7.873 1.00 96.62 87 TYR A CA 1
ATOM 702 C C . TYR A 1 87 ? 7.163 -5.817 8.851 1.00 96.62 87 TYR A C 1
ATOM 704 O O . TYR A 1 87 ? 6.212 -5.330 9.468 1.00 96.62 87 TYR A O 1
ATOM 712 N N . LEU A 1 88 ? 7.539 -7.092 9.026 1.00 95.75 88 LEU A N 1
ATOM 713 C CA . LEU A 1 88 ? 6.793 -8.053 9.845 1.00 95.75 88 LEU A CA 1
ATOM 714 C C . LEU A 1 88 ? 6.518 -7.588 11.283 1.00 95.75 88 LEU A C 1
ATOM 716 O O . LEU A 1 88 ? 5.387 -7.798 11.733 1.00 95.75 88 LEU A O 1
ATOM 720 N N . PRO A 1 89 ? 7.452 -6.944 12.014 1.00 96.56 89 PRO A N 1
ATOM 721 C CA . PRO A 1 89 ? 7.158 -6.450 13.359 1.00 96.56 89 PRO A CA 1
ATOM 722 C C . PRO A 1 89 ? 5.992 -5.451 13.366 1.00 96.56 89 PRO A C 1
ATOM 724 O O . PRO A 1 89 ? 5.049 -5.593 14.147 1.00 96.56 89 PRO A O 1
ATOM 727 N N . THR A 1 90 ? 6.009 -4.493 12.437 1.00 96.38 90 THR A N 1
ATOM 728 C CA . THR A 1 90 ? 4.974 -3.461 12.297 1.00 96.38 90 THR A CA 1
ATOM 729 C C . THR A 1 90 ? 3.645 -4.053 11.836 1.00 96.38 90 THR A C 1
ATOM 731 O O . THR A 1 90 ? 2.599 -3.751 12.411 1.00 96.38 90 THR A O 1
ATOM 734 N N . ILE A 1 91 ? 3.676 -4.948 10.844 1.00 96.06 91 ILE A N 1
ATOM 735 C CA . ILE A 1 91 ? 2.490 -5.668 10.357 1.00 96.06 91 ILE A CA 1
ATOM 736 C C . ILE A 1 91 ? 1.835 -6.448 11.501 1.00 96.06 91 ILE A C 1
ATOM 738 O O . ILE A 1 91 ? 0.627 -6.354 11.711 1.00 96.06 91 ILE A O 1
ATOM 742 N N . THR A 1 92 ? 2.634 -7.182 12.276 1.00 95.12 92 THR A N 1
ATOM 743 C CA . THR A 1 92 ? 2.141 -7.988 13.399 1.00 95.12 92 THR A CA 1
ATOM 744 C C . THR A 1 92 ? 1.507 -7.113 14.477 1.00 95.12 92 THR A C 1
ATOM 746 O O . THR A 1 92 ? 0.476 -7.492 15.030 1.00 95.12 92 THR A O 1
ATOM 749 N N . SER A 1 93 ? 2.072 -5.932 14.753 1.00 95.12 93 SER A N 1
ATOM 750 C CA . SER A 1 93 ? 1.453 -4.956 15.659 1.00 95.12 93 SER A CA 1
ATOM 751 C C . SER A 1 93 ? 0.064 -4.546 15.166 1.00 95.12 93 SER A C 1
ATOM 753 O O . SER A 1 93 ? -0.910 -4.684 15.900 1.00 95.12 93 SER A O 1
ATOM 755 N N . HIS A 1 94 ? -0.053 -4.141 13.898 1.00 94.56 94 HIS A N 1
ATOM 756 C CA . HIS A 1 94 ? -1.336 -3.734 13.321 1.00 94.56 94 HIS A CA 1
ATOM 757 C C . HIS A 1 94 ? -2.383 -4.852 13.310 1.00 94.56 94 HIS A C 1
ATOM 759 O O . HIS A 1 94 ? -3.563 -4.586 13.534 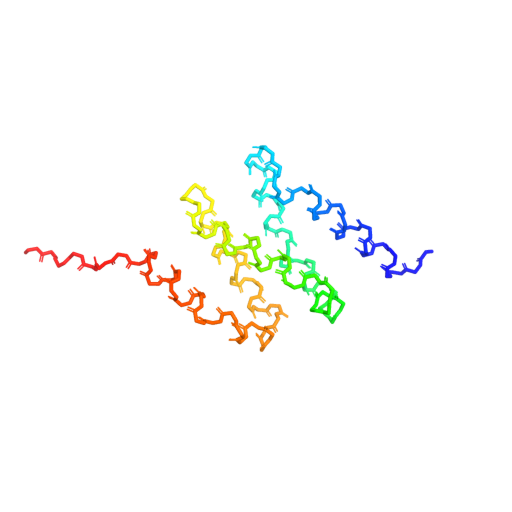1.00 94.56 94 HIS A O 1
ATOM 765 N N . LEU A 1 95 ? -1.969 -6.099 13.076 1.00 93.69 95 LEU A N 1
ATOM 766 C CA . LEU A 1 95 ? -2.863 -7.256 13.142 1.00 93.69 95 LEU A CA 1
ATOM 767 C C . LEU A 1 95 ? -3.402 -7.482 14.558 1.00 93.69 95 LEU A C 1
ATOM 769 O O . LEU A 1 95 ? -4.597 -7.722 14.716 1.00 93.69 95 LEU A O 1
ATOM 773 N N . ARG A 1 96 ? -2.549 -7.380 15.585 1.00 91.88 96 ARG A N 1
ATOM 774 C CA . ARG A 1 96 ? -2.977 -7.516 16.988 1.00 91.88 96 ARG A CA 1
ATOM 775 C C . ARG A 1 96 ? -3.979 -6.431 17.368 1.00 91.88 96 ARG A C 1
ATOM 777 O O . ARG A 1 96 ? -5.013 -6.752 17.939 1.00 91.88 96 ARG A O 1
ATOM 784 N N . ASP A 1 97 ? -3.712 -5.185 16.987 1.00 90.38 97 ASP A N 1
ATOM 785 C CA . ASP A 1 97 ? -4.597 -4.052 17.284 1.00 90.38 97 ASP A CA 1
ATOM 786 C C . ASP A 1 97 ? -5.959 -4.172 16.578 1.00 90.38 97 ASP A C 1
ATOM 788 O O . ASP A 1 97 ? -6.980 -3.698 17.078 1.00 90.38 97 ASP A O 1
ATOM 792 N N . ALA A 1 98 ? -5.993 -4.814 15.406 1.00 89.75 98 ALA A N 1
ATOM 793 C CA . ALA A 1 98 ? -7.214 -5.011 14.632 1.00 89.75 98 ALA A CA 1
ATOM 794 C C . ALA A 1 98 ? -8.090 -6.173 15.134 1.00 89.75 98 ALA A C 1
ATOM 796 O O . ALA A 1 98 ? -9.269 -6.229 14.774 1.00 89.75 98 ALA A O 1
ATOM 797 N N . ILE A 1 99 ? -7.548 -7.089 15.944 1.00 88.06 99 ILE A N 1
ATOM 798 C CA . ILE A 1 99 ? -8.266 -8.254 16.474 1.00 88.06 99 ILE A CA 1
ATOM 799 C C . ILE A 1 99 ? -8.597 -7.991 17.949 1.00 88.06 99 ILE A C 1
ATOM 801 O O . ILE A 1 99 ? -7.750 -8.201 18.819 1.00 88.06 99 ILE A O 1
A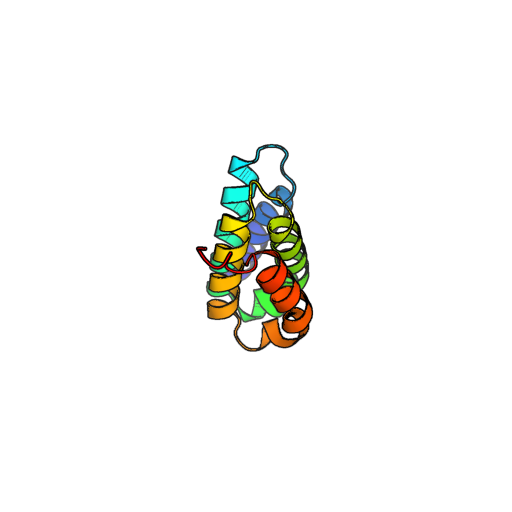TOM 805 N N . PRO A 1 100 ? -9.827 -7.553 18.275 1.00 80.31 100 PRO A N 1
ATOM 806 C CA . PRO A 1 100 ? -10.203 -7.357 19.665 1.00 80.31 100 PRO A CA 1
ATOM 807 C C . PRO A 1 100 ? -10.191 -8.699 20.417 1.00 80.31 100 PRO A C 1
ATOM 809 O O . PRO A 1 100 ? -10.498 -9.742 19.822 1.00 80.31 100 PRO A O 1
ATOM 812 N N . PRO A 1 101 ? -9.906 -8.696 21.733 1.00 79.56 101 PRO A N 1
ATOM 813 C CA . PRO A 1 101 ? -10.058 -9.883 22.559 1.00 79.56 101 PRO A CA 1
ATOM 814 C C . PRO A 1 101 ? -11.470 -10.437 22.379 1.00 79.56 101 PRO A C 1
ATOM 816 O O . PRO A 1 101 ? -12.452 -9.692 22.470 1.00 79.56 101 PRO A O 1
ATOM 819 N N . ARG A 1 102 ? -11.591 -11.743 22.119 1.00 74.94 102 ARG A N 1
ATOM 820 C CA . ARG A 1 102 ? -12.900 -12.399 22.109 1.00 74.94 102 ARG A CA 1
ATOM 821 C C . ARG A 1 102 ? -13.527 -12.176 23.482 1.00 74.94 102 ARG A C 1
ATOM 823 O O . ARG A 1 102 ? -13.050 -12.731 24.467 1.00 74.94 102 ARG A O 1
ATOM 830 N N . ARG A 1 103 ? -14.581 -11.357 23.559 1.00 67.62 103 ARG A N 1
ATOM 831 C CA . ARG A 1 103 ? -15.416 -11.292 24.760 1.00 67.62 103 ARG A CA 1
ATOM 832 C C . ARG A 1 103 ? -15.971 -12.697 24.969 1.00 67.62 103 ARG A C 1
ATOM 834 O O . ARG A 1 103 ? -16.755 -13.165 24.144 1.00 67.62 103 ARG A O 1
ATOM 841 N N . GLY A 1 104 ? -15.517 -13.374 26.023 1.00 61.47 104 GLY A N 1
ATOM 842 C CA . GLY A 1 104 ? -16.182 -14.576 26.507 1.00 61.47 104 GLY A CA 1
ATOM 843 C C . GLY A 1 104 ? -17.656 -14.235 26.682 1.00 61.47 104 GLY A C 1
ATOM 844 O O . GLY A 1 104 ? -17.983 -13.223 27.306 1.00 61.47 104 GLY A O 1
ATOM 845 N N . ARG A 1 105 ? -18.537 -15.002 26.037 1.00 59.91 105 ARG A N 1
ATOM 846 C CA . ARG A 1 105 ? -19.957 -14.940 26.382 1.00 59.91 105 ARG A CA 1
ATOM 847 C C . ARG A 1 105 ? -20.073 -15.351 27.859 1.00 59.91 105 ARG A C 1
ATOM 849 O O . ARG A 1 105 ? -19.395 -16.316 28.218 1.00 59.91 105 ARG A O 1
ATOM 856 N N . PRO A 1 106 ? -20.836 -14.613 28.682 1.00 64.62 106 PRO A N 1
ATOM 857 C CA . PRO A 1 106 ? -21.169 -15.060 30.029 1.00 64.62 106 PRO A CA 1
ATOM 858 C C . PRO A 1 106 ? -21.951 -16.377 29.995 1.00 64.62 106 PRO A C 1
ATOM 860 O O . PRO A 1 106 ? -22.607 -16.647 28.958 1.00 64.62 106 PRO A O 1
#

Radius of gyration: 15.29 Å; chains: 1; bounding box: 35×29×56 Å

InterPro domains:
  IPR011989 Armadillo-like helical [G3DSA:1.25.10.10] (4-101)
  IPR016024 Armadillo-type fold [SSF48371] (9-98)

Sequence (106 aa):
MSHDARYIEVVEIVLRYLEHRDRLVRLSITSLLPRIAHFLRDRFVTNYLKICMDHILTVLKTPAERVSGFVALGEMAGALYGELVHYLPTITSHLRDAIPPRRGRP

Organism: NCBI:txid165716

Secondary structure (DSSP, 8-state):
--HHHHHHHHHHHHHHTTT-SSHHHHHHHHHHHHHHHHHTHHHHHHHTHHHHHHHHHHHHH-TTTHHHHHHHHHHHHHHHGGGGGGGHHHHHHHHHHHS-------